Protein 7DVN (pdb70)

Solvent-accessible surface area: 10481 Å² total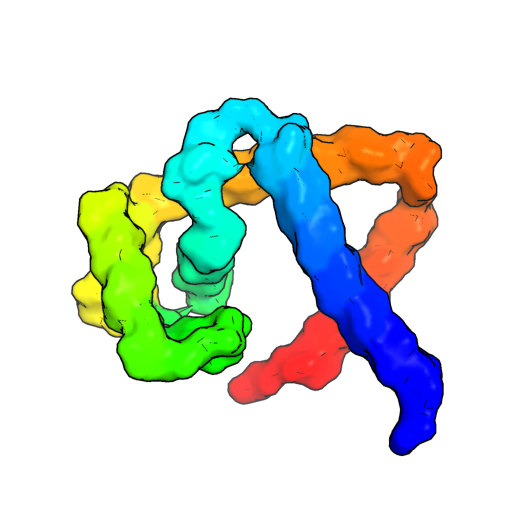; per-residue (Å²): 214,50,150,185,104,74,109,56,81,38,90,117,91,75,109,113,100,136,28,45,72,127,4,80,188,54,25,120,30,89,33,24,158,87,6,41,43,96,29,9,80,6,0,71,33,22,94,154,102,32,70,30,20,106,0,2,145,73,32,72,30,151,130,108,31,2,55,102,96,3,117,129,2,62,144,69,120,0,3,17,85,164,109,5,46,34,41,89,86,0,71,89,5,4,104,81,0,25,50,21,36,115,103,39,57,40,139,39,70,81,149,140,50,84,114,135,91,80,109,114,113,80,93,75,71,151,141,64,118,147,122,126,116,173,198

Foldseek 3Di:
DDVVVVVVVVVVVVCVVVLLVCLLVPFDDVLSVVARVLRLLVLVCQVPPFDLVVSCVVSVHPSVPSVVVVVVCVVVVQWDVVRIHGDPVVVVSSVVVVVRSVVVVVVVCVVPDDPVRVVVCVVVVVVVCVVPDDD

Organism: NCBI:txid1231057

Secondary structure (DSSP, 8-state):
--HHHHHHHHHHHHHHHHHHHHHHHH---THHHHS-HHHHHHHHHHH----HHHHHHHHT--HHHHHHHHHHHHHTTSEEE--EEE-HHHHHHHHHHHHHHHHHHHHHHTTTS-HHHHHHHHHHHHHHHHHH---

B-factor: mean 28.78, std 8.86, range [15.73, 76.04]

Sequence (135 aa):
MDKRIQEAVSLFEEVLIYGTERVIRSVDDPLWREYSPEQMQVLKLIYKEITSGRLAILQGVHKSAISNRLKKLIEKEVISIKILVLTALGETVIKQSDAVLHEYIGKLMTNKVDDQEIEQFLVTFRKLKEILKMN

Radius of gyration: 16.74 Å; Cα contacts (8 Å, |Δi|>4): 92; chains: 1; bounding box: 40×44×35 Å

InterPro domains:
  IPR000835 MarR-type HTH domain [PF01047] (36-91)
  IPR000835 MarR-type HTH domain [SM00347] (30-127)
  IPR036388 Winged helix-like DNA-binding domain superfamily [G3DSA:1.10.10.10] (2-144)
  IPR036390 Winged helix DNA-binding domain superfamily [SSF46785] (29-142)
  IPR039422 Transcription regulators MarR/SlyA-like [PTHR33164] (31-140)

Nearest PDB structures (foldseek):
  7dvn-assembly1_A-2  TM=1.007E+00  e=2.300E-21  Paenisporosarcina sp. TG-14
  5hso-assembly1_C  TM=7.836E-01  e=3.298E-04  Mycobacterium tuberculosis H37Rv
  4rgs-assembly1_B-2  TM=7.286E-01  e=1.231E-03  Acinetobacter baylyi ADP1
  3nrv-assembly1_A  TM=6.724E-01  e=7.453E-04  Acinetobacter baylyi ADP1
  6c28-assembly3_D  TM=6.743E-01  e=1.793E-03  Rhodopseudomonas palustris CGA009

Structure (mmCIF, N/CA/C/O backbone):
data_7DVN
#
_entry.id   7DVN
#
_cell.length_a   65.524
_cell.length_b   65.524
_cell.length_c   90.310
_cell.angle_alpha   90.000
_cell.angle_beta   90.000
_cell.angle_gamma   90.000
#
_symmetry.space_group_name_H-M   'P 41 21 2'
#
loop_
_entity.id
_entity.type
_entity.pdbx_description
1 polymer 'MarR family transcriptional regulator'
2 non-polymer 'PALMITIC ACID'
3 water water
#
loop_
_atom_site.group_PDB
_atom_site.id
_atom_site.type_symbol
_atom_site.label_atom_id
_atom_site.label_alt_id
_atom_site.label_comp_id
_atom_site.label_asym_id
_atom_site.label_entity_id
_atom_site.label_seq_id
_atom_site.pdbx_PDB_ins_code
_atom_site.Cartn_x
_atom_site.Cartn_y
_atom_site.Cartn_z
_atom_site.occupancy
_atom_site.B_iso_or_equiv
_atom_site.auth_seq_id
_atom_site.auth_comp_id
_atom_site.auth_asym_id
_atom_site.auth_atom_id
_atom_site.pdbx_PDB_model_num
ATOM 1 N N . MET A 1 1 ? -25.82800 0.17100 -32.86100 1.000 60.98000 1 MET A N 1
ATOM 2 C CA . MET A 1 1 ? -25.02500 0.63500 -34.04100 1.000 58.26000 1 MET A CA 1
ATOM 3 C C . MET A 1 1 ? -25.22400 2.14500 -34.27800 1.000 49.96000 1 MET A C 1
ATOM 4 O O . MET A 1 1 ? -25.37000 2.55300 -35.42900 1.000 52.43000 1 MET A O 1
ATOM 9 N N . ASP A 1 2 ? -24.85900 2.86900 -33.22300 1.000 46.12000 2 ASP A N 1
ATOM 10 C CA . ASP A 1 2 ? -25.04200 4.34900 -33.12000 1.000 38.70000 2 ASP A CA 1
ATOM 11 C C . ASP A 1 2 ? -23.78500 5.08000 -33.62100 1.00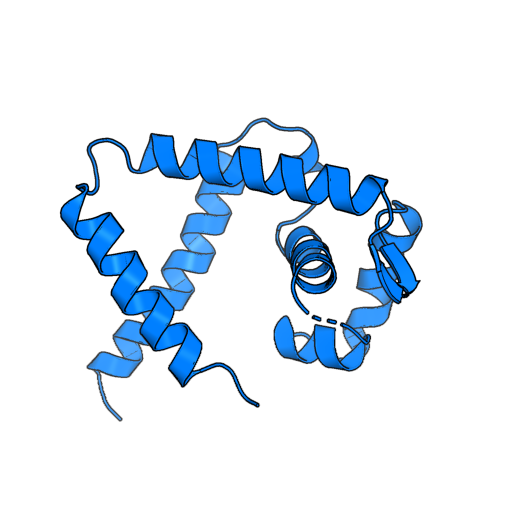0 32.61000 2 ASP A C 1
ATOM 12 O O . ASP A 1 2 ? -22.70500 4.94100 -32.94900 1.000 29.28000 2 ASP A O 1
ATOM 17 N N . LYS A 1 3 ? -23.86100 5.78900 -34.75500 1.000 31.23000 3 LYS A N 1
ATOM 18 C CA . LYS A 1 3 ? -22.70000 6.50200 -35.34500 1.000 27.45000 3 LYS A CA 1
ATOM 19 C C . LYS A 1 3 ? -22.12300 7.45500 -34.29800 1.000 26.18000 3 LYS A C 1
ATOM 20 O O . LYS A 1 3 ? -20.91100 7.76200 -34.35900 1.000 26.11000 3 LYS A O 1
ATOM 26 N N . ARG A 1 4 ? -22.98300 8.01300 -33.46800 1.000 22.33000 4 ARG A N 1
ATOM 27 C CA . ARG A 1 4 ? -22.48200 9.05700 -32.52600 1.000 21.50000 4 ARG A CA 1
ATOM 28 C C . ARG A 1 4 ? -21.56800 8.39100 -31.49400 1.000 20.87000 4 ARG A C 1
ATOM 29 O O . ARG A 1 4 ? -20.55800 8.97300 -31.07400 1.000 20.83000 4 ARG A O 1
ATOM 37 N N . ILE A 1 5 ? -21.95700 7.21200 -31.02500 1.000 22.28000 5 ILE A N 1
ATOM 38 C CA . ILE A 1 5 ? -21.11200 6.46500 -30.05700 1.000 19.37000 5 ILE A CA 1
ATOM 39 C C . ILE A 1 5 ? -19.81300 6.01400 -30.70400 1.000 21.15000 5 ILE A C 1
ATOM 40 O O . ILE A 1 5 ? -18.73200 6.11800 -30.04200 1.000 19.98000 5 ILE A O 1
ATOM 45 N N . GLN A 1 6 ? -19.83300 5.48600 -31.93000 1.000 21.86000 6 GLN A N 1
ATOM 46 C CA . GLN A 1 6 ? -18.60000 5.10800 -32.67500 1.000 21.38000 6 GLN A CA 1
ATOM 47 C C . GLN A 1 6 ? -17.65100 6.30400 -32.65000 1.000 20.41000 6 GLN A C 1
ATOM 48 O O . GLN A 1 6 ? -16.49100 6.16200 -32.35300 1.000 20.65000 6 GLN A O 1
ATOM 54 N N . GLU A 1 7 ? -18.16500 7.48700 -33.00600 1.000 19.41000 7 GLU A N 1
ATOM 55 C CA . GLU A 1 7 ? -17.29400 8.67800 -33.16200 1.000 19.76000 7 GLU A CA 1
ATOM 56 C C . GLU A 1 7 ? -16.85600 9.12400 -31.77500 1.000 17.89000 7 GLU A C 1
ATOM 57 O O . GLU A 1 7 ? -15.68400 9.47200 -31.61800 1.000 19.70000 7 GLU A O 1
ATOM 63 N N . ALA A 1 8 ? -17.72200 9.12200 -30.77100 1.000 17.32000 8 ALA A N 1
ATOM 64 C CA . ALA A 1 8 ? -17.34900 9.57600 -29.40700 1.000 17.42000 8 ALA A CA 1
ATOM 65 C C . ALA A 1 8 ? -16.18100 8.72200 -28.88500 1.000 17.46000 8 ALA A C 1
ATOM 66 O O . ALA A 1 8 ? -15.23900 9.24300 -28.32100 1.000 18.60000 8 ALA A O 1
ATOM 68 N N . VAL A 1 9 ? -16.33300 7.39000 -28.97100 1.000 18.08000 9 VAL A N 1
ATOM 69 C CA . VAL A 1 9 ? -15.30200 6.45600 -28.42400 1.000 16.95000 9 VAL A CA 1
ATOM 70 C C . VAL A 1 9 ? -14.01500 6.62700 -29.22600 1.000 17.48000 9 VAL A C 1
ATOM 71 O O . VAL A 1 9 ? -12.94200 6.68600 -28.60300 1.000 18.85000 9 VAL A O 1
ATOM 75 N N . SER A 1 10 ? -14.09200 6.70200 -30.55300 1.000 19.05000 10 SER A N 1
ATOM 76 C CA . SER A 1 10 ? -12.90500 6.90500 -31.42900 1.000 19.63000 10 SER A CA 1
ATOM 77 C C . SER A 1 10 ? -12.20300 8.22200 -31.04500 1.000 17.69000 10 SER A C 1
ATOM 78 O O . SER A 1 10 ? -10.97700 8.24500 -30.88600 1.000 21.00000 10 SER A O 1
ATOM 81 N N . LEU A 1 11 ? -12.97600 9.28200 -30.83200 1.000 18.19000 11 LEU A N 1
ATOM 82 C CA . LEU A 1 11 ? -12.36500 10.58000 -30.46500 1.000 18.51000 11 LEU A CA 1
ATOM 83 C C . LEU A 1 11 ? -11.64200 10.48700 -29.13800 1.000 17.52000 11 LEU A C 1
ATOM 84 O O . LEU A 1 11 ? -10.58600 11.11000 -28.93200 1.000 19.04000 11 LEU A O 1
ATOM 89 N N . PHE A 1 12 ? -12.24000 9.81300 -28.15100 1.000 17.58000 12 PHE A N 1
ATOM 90 C CA . PHE A 1 12 ? -11.66200 9.60400 -26.81700 1.000 15.97000 12 PHE A CA 1
ATOM 91 C C . PHE A 1 12 ? -10.29600 8.93400 -26.99900 1.000 17.82000 12 PHE A C 1
ATOM 92 O O . PHE A 1 12 ? -9.31800 9.37500 -26.43700 1.000 18.95000 12 PHE A O 1
ATOM 100 N N . GLU A 1 13 ? -10.25400 7.87700 -27.80000 1.000 18.76000 13 GLU A N 1
ATOM 101 C CA . GLU A 1 13 ? -9.01400 7.08800 -28.02100 1.000 19.42000 13 GLU A CA 1
ATOM 102 C C . GLU A 1 13 ? -7.97200 7.95900 -28.73400 1.000 21.51000 13 GLU A C 1
ATOM 103 O O . GLU A 1 13 ? -6.79700 7.83100 -28.41200 1.000 21.95000 13 GLU A O 1
ATOM 109 N N . GLU A 1 14 ? -8.37800 8.78900 -29.65200 1.000 18.31000 14 GLU A N 1
ATOM 110 C CA . GLU A 1 14 ? -7.47100 9.71000 -30.39100 1.000 20.27000 14 GLU A CA 1
ATOM 111 C C . GLU A 1 14 ? -6.94000 10.76900 -29.45500 1.000 20.97000 14 GLU A C 1
ATOM 112 O O . GLU A 1 14 ? -5.75600 11.16300 -29.55300 1.000 21.24000 14 GLU A O 1
ATOM 118 N N . VAL A 1 15 ? -7.78300 11.35800 -28.61500 1.000 18.13000 15 VAL A N 1
ATOM 119 C CA . VAL A 1 15 ? -7.26600 12.35400 -27.65300 1.000 16.80000 15 VAL A CA 1
ATOM 120 C C . VAL A 1 15 ? -6.21900 11.71800 -26.74300 1.000 17.91000 15 VAL A C 1
ATOM 121 O O . VAL A 1 15 ? -5.16600 12.34900 -26.50800 1.000 18.78000 15 VAL A O 1
ATOM 125 N N . LEU A 1 16 ? -6.39600 10.45600 -26.34200 1.000 20.58000 16 LEU A N 1
ATOM 126 C CA . LEU A 1 16 ? -5.36800 9.76000 -25.55400 1.000 19.54000 16 LEU A CA 1
ATOM 127 C C . LEU A 1 16 ? -4.04600 9.66600 -26.36800 1.000 19.25000 16 LEU A C 1
ATOM 128 O O . LEU A 1 16 ? -2.98300 10.05800 -25.82300 1.000 20.38000 16 LEU A O 1
ATOM 133 N N . ILE A 1 17 ? -4.10900 9.18000 -27.59100 1.000 20.39000 17 ILE A N 1
ATOM 134 C CA . ILE A 1 17 ? -2.85700 8.93800 -28.37100 1.000 20.22000 17 ILE A CA 1
ATOM 135 C C . ILE A 1 17 ? -2.18800 10.25500 -28.69100 1.000 21.22000 17 ILE A C 1
ATOM 136 O O . ILE A 1 17 ? -0.97500 10.41800 -28.41400 1.000 21.03000 17 ILE A O 1
ATOM 141 N N . TYR A 1 18 ? -2.96700 11.20000 -29.20000 1.000 19.99000 18 TYR A N 1
ATOM 142 C CA . TYR A 1 18 ? -2.34400 12.47100 -29.64800 1.000 21.27000 18 TYR A CA 1
ATOM 143 C C . TYR A 1 18 ? -1.91000 13.31500 -28.47200 1.000 19.58000 18 TYR A C 1
ATOM 144 O O . TYR A 1 18 ? -0.90600 14.04900 -28.56500 1.000 21.02000 18 TYR A O 1
ATOM 153 N N . GLY A 1 19 ? -2.66100 13.32000 -27.36200 1.000 18.94000 19 GLY A N 1
ATOM 154 C CA . GLY A 1 19 ? -2.21000 13.99100 -26.15500 1.000 20.02000 19 GLY A CA 1
ATOM 155 C C . GLY A 1 19 ? -0.93100 13.35900 -25.60300 1.000 20.15000 19 GLY A C 1
ATOM 156 O O . GLY A 1 19 ? -0.08300 14.10400 -25.13400 1.000 19.78000 19 GLY A O 1
ATOM 157 N N . THR A 1 20 ? -0.84800 12.02400 -25.58000 1.000 19.61000 20 THR A N 1
ATOM 158 C CA . THR A 1 20 ? 0.34100 11.28200 -25.12700 1.000 20.16000 20 THR A CA 1
ATOM 159 C C . THR A 1 20 ? 1.54300 11.74100 -25.96100 1.000 21.34000 20 THR A C 1
ATOM 160 O O . THR A 1 20 ? 2.52900 12.15300 -25.36300 1.000 22.09000 20 THR A O 1
ATOM 164 N N . GLU A 1 21 ? 1.40700 11.74700 -27.27400 1.000 19.90000 21 GLU A N 1
ATOM 165 C CA . GLU A 1 21 ? 2.51500 12.15400 -28.17300 1.000 20.63000 21 GLU A CA 1
ATOM 166 C C . GLU A 1 21 ? 2.88500 13.59800 -27.88800 1.000 22.81000 21 GLU A C 1
ATOM 167 O O . GLU A 1 21 ? 4.08000 13.92100 -27.78700 1.000 21.91000 21 GLU A O 1
ATOM 173 N N . ARG A 1 22 ? 1.88700 14.48000 -27.79300 1.000 19.48000 22 ARG A N 1
ATOM 174 C CA . ARG A 1 22 ? 2.16300 15.91500 -27.54800 1.000 19.64000 22 ARG A CA 1
ATOM 175 C C . ARG A 1 22 ? 3.00800 16.06600 -26.29000 1.000 21.62000 22 ARG A C 1
ATOM 176 O O . ARG A 1 22 ? 3.99600 16.83500 -26.28000 1.000 23.26000 22 ARG A O 1
ATOM 184 N N . VAL A 1 23 ? 2.61000 15.40500 -25.19700 1.000 19.52000 23 VAL A N 1
ATOM 185 C CA . VAL A 1 23 ? 3.31900 15.61200 -23.92500 1.000 20.55000 23 VAL A CA 1
ATOM 186 C C . VAL A 1 23 ? 4.72900 15.03600 -24.05300 1.000 21.76000 23 VAL A C 1
ATOM 187 O O . VAL A 1 23 ? 5.66100 15.77600 -23.72200 1.000 23.66000 23 VAL A O 1
ATOM 191 N N . ILE A 1 24 ? 4.88800 13.80800 -24.52800 1.000 22.34000 24 ILE A N 1
ATOM 192 C CA . ILE A 1 24 ? 6.23200 13.15100 -24.59400 1.000 23.07000 24 ILE A CA 1
ATOM 193 C C . ILE A 1 24 ? 7.16000 14.03600 -25.43100 1.000 24.64000 24 ILE A C 1
ATOM 194 O O . ILE A 1 24 ? 8.30600 14.31000 -25.01400 1.000 26.21000 24 ILE A O 1
ATOM 199 N N . ARG A 1 25 ? 6.65600 14.57300 -26.52600 1.000 23.90000 25 ARG A N 1
ATOM 200 C CA . ARG A 1 25 ? 7.48700 15.37400 -27.46800 1.000 27.42000 25 ARG A CA 1
ATOM 201 C C . ARG A 1 25 ? 7.72300 16.79600 -26.96700 1.000 26.30000 25 ARG A C 1
ATOM 202 O O . ARG A 1 25 ? 8.63100 17.41400 -27.52200 1.000 31.03000 25 ARG A O 1
ATOM 210 N N . SER A 1 26 ? 6.98500 17.33500 -25.98600 1.000 23.82000 26 SER A N 1
ATOM 211 C CA . SER A 1 26 ? 6.91400 18.77100 -25.64200 1.000 24.69000 26 SER A CA 1
ATOM 212 C C . SER A 1 26 ? 7.46100 19.10800 -24.24500 1.000 29.48000 26 SER A C 1
ATOM 213 O O . SER A 1 26 ? 7.62900 20.31400 -23.94000 1.000 30.38000 26 SER A O 1
ATOM 216 N N . VAL A 1 27 ? 7.62500 18.14600 -23.34400 1.000 29.79000 27 VAL A N 1
ATOM 217 C CA . VAL A 1 27 ? 8.15800 18.50000 -21.99100 1.000 32.42000 27 VAL A CA 1
ATOM 218 C C . VAL A 1 27 ? 9.63100 18.09500 -21.92100 1.000 30.66000 27 VAL A C 1
ATOM 219 O O . VAL A 1 27 ? 10.01400 17.20300 -22.66800 1.000 37.29000 27 VAL A O 1
ATOM 223 N N . ASP A 1 28 ? 10.35600 18.66400 -20.95900 1.000 35.14000 28 ASP A N 1
ATOM 224 C CA . ASP A 1 28 ? 11.83300 18.52800 -20.84000 1.000 37.20000 28 ASP A CA 1
ATOM 225 C C . ASP A 1 28 ? 12.28900 17.60200 -19.68400 1.000 40.71000 28 ASP A C 1
ATOM 226 O O . ASP A 1 28 ? 13.46600 17.13500 -19.68200 1.000 40.51000 28 ASP A O 1
ATOM 231 N N . ASP A 1 29 ? 11.40800 17.26000 -18.75400 1.000 26.85000 29 ASP A N 1
ATOM 232 C CA . ASP A 1 29 ? 11.78400 16.73100 -17.42900 1.000 25.90000 29 ASP A CA 1
ATOM 233 C C . ASP A 1 29 ? 12.42300 15.36000 -17.56200 1.000 24.50000 29 ASP A C 1
ATOM 234 O O . ASP A 1 29 ? 11.95400 14.48400 -18.32900 1.000 25.27000 29 ASP A O 1
ATOM 239 N N . PRO A 1 30 ? 13.51600 15.04100 -16.82000 1.000 22.06000 30 PRO A N 1
ATOM 240 C CA . PRO A 1 30 ? 14.10300 13.71700 -16.89800 1.000 23.06000 30 PRO A CA 1
ATOM 241 C C . PRO A 1 30 ? 13.11400 12.59700 -16.63500 1.000 22.19000 30 PRO A C 1
ATOM 242 O O . PRO A 1 30 ? 13.27400 11.53200 -17.15600 1.000 23.84000 30 PRO A O 1
ATOM 246 N N . LEU A 1 31 ? 12.12700 12.84600 -15.76500 1.000 21.16000 31 LEU A N 1
ATOM 247 C CA . LEU A 1 31 ? 11.21800 11.73800 -15.39500 1.000 21.07000 31 LEU A CA 1
ATOM 248 C C . LEU A 1 31 ? 10.40100 11.37000 -16.63100 1.000 20.28000 31 LEU A C 1
ATOM 249 O O . LEU A 1 31 ? 9.97100 10.23800 -16.67900 1.000 22.57000 31 LEU A O 1
ATOM 254 N N . TRP A 1 32 ? 10.12000 12.33000 -17.51700 1.000 21.65000 32 TRP A N 1
ATOM 255 C CA . TRP A 1 32 ? 9.30200 12.02800 -18.73700 1.000 22.42000 32 TRP A CA 1
ATOM 256 C C . TRP A 1 32 ? 10.19200 11.44700 -19.83800 1.000 28.11000 32 TRP A C 1
ATOM 257 O O . TRP A 1 32 ? 9.70300 11.24900 -20.97300 1.000 26.73000 32 TRP A O 1
ATOM 268 N N . ARG A 1 33 ? 11.46600 11.17300 -19.54500 1.000 24.06000 33 ARG A N 1
ATOM 269 C CA . ARG A 1 33 ? 12.32100 10.32400 -20.39000 1.000 23.86000 33 ARG A CA 1
ATOM 270 C C . ARG A 1 33 ? 12.48900 8.97400 -19.72700 1.000 27.25000 33 ARG A C 1
ATOM 271 O O . ARG A 1 33 ? 12.35200 7.93100 -20.40600 1.000 29.32000 33 ARG A O 1
ATOM 279 N N . GLU A 1 34 ? 12.72600 8.94100 -18.41500 1.000 26.26000 34 GLU A N 1
ATOM 280 C CA . GLU A 1 34 ? 13.01200 7.69200 -17.68700 1.000 26.58000 34 GLU A CA 1
ATOM 281 C C . GLU A 1 34 ? 11.77700 6.80700 -17.68900 1.000 24.80000 34 GLU A C 1
ATOM 282 O O . GLU A 1 34 ? 11.92000 5.55900 -17.80700 1.000 27.70000 34 GLU A O 1
ATOM 288 N N . TYR A 1 35 ? 10.63800 7.40800 -17.36800 1.000 22.99000 35 TYR A N 1
ATOM 289 C CA . TYR A 1 35 ? 9.39000 6.67000 -17.14100 1.000 21.09000 35 TYR A CA 1
ATOM 290 C C . TYR A 1 35 ? 8.49700 6.91300 -18.36000 1.000 24.81000 35 TYR A C 1
ATOM 291 O O . TYR A 1 35 ? 8.23200 8.06400 -18.72200 1.000 24.80000 35 TYR A O 1
ATOM 300 N N . SER A 1 36 ? 8.02100 5.83700 -18.96600 1.000 24.69000 36 SER A N 1
ATOM 301 C CA . SER A 1 36 ? 7.01200 5.82400 -20.04500 1.000 26.06000 36 SER A CA 1
ATOM 302 C C . SER A 1 36 ? 5.69900 6.29300 -19.43200 1.000 22.93000 36 SER A C 1
ATOM 303 O O . SER A 1 36 ? 5.40300 6.07000 -18.26500 1.000 24.50000 36 SER A O 1
ATOM 306 N N . PRO A 1 37 ? 4.71200 6.85300 -20.18400 1.000 25.88000 37 PRO A N 1
ATOM 307 C CA . PRO A 1 37 ? 3.35700 6.94000 -19.63300 1.000 27.08000 37 PRO A CA 1
ATOM 308 C C . PRO A 1 37 ? 2.69400 5.67000 -19.11400 1.000 27.60000 37 PRO A C 1
ATOM 309 O O . PRO A 1 37 ? 1.98300 5.63900 -18.16700 1.000 28.59000 37 PRO A O 1
ATOM 313 N N . GLU A 1 38 ? 2.97300 4.51600 -19.74900 1.000 24.79000 38 GLU A N 1
ATOM 314 C CA . GLU A 1 38 ? 2.41600 3.24800 -19.25500 1.000 27.22000 38 GLU A CA 1
ATOM 315 C C . GLU A 1 38 ? 2.96500 2.88200 -17.85000 1.000 25.99000 38 GLU A C 1
ATOM 316 O O . GLU A 1 38 ? 2.22300 2.37900 -17.04500 1.000 30.76000 38 GLU A O 1
ATOM 322 N N . GLN A 1 39 ? 4.23200 3.20700 -17.57100 1.000 25.71000 39 GLN A N 1
ATOM 323 C CA . GLN A 1 39 ? 4.82800 2.98300 -16.23900 1.000 25.07000 39 GLN A CA 1
ATOM 324 C C . GLN A 1 39 ? 4.20000 3.95500 -15.23400 1.000 26.65000 39 GLN A C 1
ATOM 325 O O . GLN A 1 39 ? 3.83200 3.53900 -14.14200 1.000 27.83000 39 GLN A O 1
ATOM 331 N N . MET A 1 40 ? 4.03700 5.18000 -15.66700 1.000 27.04000 40 MET A N 1
ATOM 332 C CA . MET A 1 40 ? 3.42800 6.19900 -14.79100 1.000 30.18000 40 MET A CA 1
ATOM 333 C C . MET A 1 40 ? 2.01600 5.73400 -14.42000 1.000 30.56000 40 MET A C 1
ATOM 334 O O . MET A 1 40 ? 1.60100 5.92400 -13.27800 1.000 29.48000 40 MET A O 1
ATOM 339 N N . GLN A 1 41 ? 1.26600 5.10400 -15.33700 1.000 29.77000 41 GLN A N 1
ATOM 340 C CA . GLN A 1 41 ? -0.09800 4.57300 -15.01200 1.000 27.20000 41 GLN A CA 1
ATOM 341 C C . GLN A 1 41 ? -0.08400 3.49000 -13.92700 1.000 29.22000 41 GLN A C 1
ATOM 342 O O . GLN A 1 41 ? -0.99800 3.51100 -13.06000 1.000 29.51000 41 GLN A O 1
ATOM 348 N N . VAL A 1 42 ? 0.89900 2.59300 -13.91000 1.000 28.58000 42 VAL A N 1
ATOM 349 C CA . VAL A 1 42 ? 1.03900 1.63400 -12.77900 1.000 32.48000 42 VAL A CA 1
ATOM 350 C C . VAL A 1 42 ? 1.22300 2.42700 -11.49500 1.000 29.05000 42 VAL A C 1
ATOM 351 O O . VAL A 1 42 ? 0.49200 2.19200 -10.56500 1.000 30.70000 42 VAL A O 1
ATOM 355 N N . LEU A 1 43 ? 2.13100 3.40300 -11.48000 1.000 31.86000 43 LEU A N 1
ATOM 356 C CA . LEU A 1 43 ? 2.39200 4.13200 -10.21800 1.000 30.00000 43 LEU A CA 1
ATOM 357 C C . LEU A 1 43 ? 1.13800 4.88800 -9.77100 1.000 28.55000 43 LEU A C 1
ATOM 358 O O . LEU A 1 43 ? 0.77900 4.79000 -8.57500 1.000 30.67000 43 LEU A O 1
ATOM 363 N N . LYS A 1 44 ? 0.43300 5.54200 -10.71800 1.000 27.71000 44 LYS A N 1
ATOM 364 C CA . LYS A 1 44 ? -0.76600 6.33400 -10.30500 1.000 28.82000 44 LYS A CA 1
ATOM 365 C 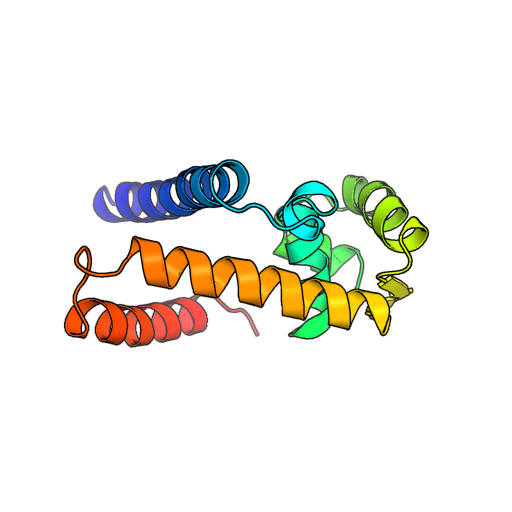C . LYS A 1 44 ? -1.90000 5.40300 -9.84200 1.000 31.03000 44 LYS A C 1
ATOM 366 O O . LYS A 1 44 ? -2.64000 5.77600 -8.91900 1.000 32.09000 44 LYS A O 1
ATOM 372 N N . LEU A 1 45 ? -2.09400 4.22800 -10.44200 1.000 31.33000 45 LEU A N 1
ATOM 373 C CA . LEU A 1 45 ? -3.07400 3.22100 -9.97100 1.000 32.14000 45 LEU A CA 1
ATOM 374 C C . LEU A 1 45 ? -2.76700 2.77400 -8.53300 1.000 32.68000 45 LEU A C 1
ATOM 375 O O . LEU A 1 45 ? -3.68200 2.80100 -7.71200 1.000 32.83000 45 LEU A O 1
ATOM 380 N N . ILE A 1 46 ? -1.50600 2.46700 -8.21200 1.000 31.83000 46 ILE A N 1
ATOM 381 C CA . ILE A 1 46 ? -1.16000 2.03000 -6.81700 1.000 33.77000 46 ILE A CA 1
ATOM 382 C C . ILE A 1 46 ? -1.40800 3.19800 -5.87700 1.000 27.98000 46 ILE A C 1
ATOM 383 O O . ILE A 1 46 ? -2.11100 3.02000 -4.88800 1.000 34.67000 46 ILE A O 1
ATOM 388 N N . TYR A 1 47 ? -0.95600 4.37700 -6.31400 1.000 30.78000 47 T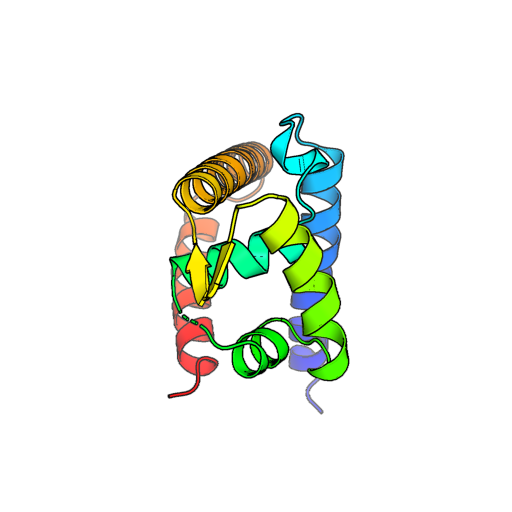YR A N 1
ATOM 389 C CA . TYR A 1 47 ? -1.07500 5.60500 -5.50300 1.000 31.82000 47 TYR A CA 1
ATOM 390 C C . TYR A 1 47 ? -2.54100 5.78700 -5.13400 1.000 33.56000 47 TYR A C 1
ATOM 391 O O . TYR A 1 47 ? -2.80600 5.97100 -3.95200 1.000 34.84000 47 TYR A O 1
ATOM 400 N N . LYS A 1 48 ? -3.46300 5.84700 -6.12400 1.000 30.97000 48 LYS A N 1
ATOM 401 C CA . LYS A 1 48 ? -4.89000 6.19900 -5.90400 1.000 36.53000 48 LYS A CA 1
ATOM 402 C C . LYS A 1 48 ? -5.64600 4.94900 -5.42300 1.000 46.44000 4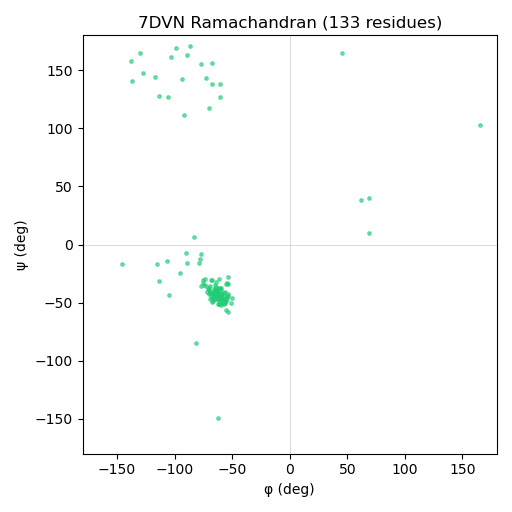8 LYS A C 1
ATOM 403 O O . LYS A 1 48 ? -5.81400 4.83000 -4.20900 1.000 47.61000 48 LYS A O 1
ATOM 409 N N . GLU A 1 49 ? -6.10800 4.10100 -6.34800 1.000 45.85000 49 GLU A N 1
ATOM 410 C CA . GLU A 1 49 ? -6.69000 2.74200 -6.11900 1.000 48.55000 49 GLU A CA 1
ATOM 411 C C . GLU A 1 49 ? -5.60800 1.83400 -5.48800 1.000 42.54000 49 GLU A C 1
ATOM 412 O O . GLU A 1 49 ? -5.37200 1.94700 -4.27200 1.000 48.25000 49 GLU A O 1
ATOM 418 N N . ILE A 1 52 ? -4.15600 -3.16300 -5.34500 1.000 38.38000 52 ILE A N 1
ATOM 419 C CA . ILE A 1 52 ? -3.60300 -3.50400 -6.68000 1.000 35.18000 52 ILE A CA 1
ATOM 420 C C . ILE A 1 52 ? -2.82100 -4.81600 -6.60700 1.000 28.10000 52 ILE A C 1
ATOM 421 O O . ILE A 1 52 ? -1.65800 -4.88900 -6.26100 1.000 30.41000 52 ILE A O 1
ATOM 426 N N . THR A 1 53 ? -3.45000 -5.87600 -7.09600 1.000 29.21000 53 THR A N 1
ATOM 427 C CA . THR A 1 53 ? -2.77600 -7.12800 -7.46500 1.000 29.94000 53 THR A CA 1
ATOM 428 C C . THR A 1 53 ? -2.34000 -7.02800 -8.92400 1.000 27.08000 53 THR A C 1
ATOM 429 O O . THR A 1 53 ? -2.92900 -6.18300 -9.70300 1.000 28.86000 53 THR A O 1
ATOM 433 N N . SER A 1 54 ? -1.44600 -7.88200 -9.34600 1.000 30.36000 54 SER A N 1
ATOM 434 C CA . SER A 1 54 ? -0.97200 -8.01600 -10.74200 1.000 29.33000 54 SER A CA 1
ATOM 435 C C . SER A 1 54 ? -2.17500 -8.19900 -11.70500 1.000 30.32000 54 SER A C 1
ATOM 436 O O . SER A 1 54 ? -2.13900 -7.62100 -12.80600 1.000 30.18000 54 SER A O 1
ATOM 439 N N . GLY A 1 55 ? -3.15100 -9.02800 -11.31700 1.000 28.52000 55 GLY A N 1
ATOM 440 C CA . GLY A 1 55 ? -4.29800 -9.35200 -12.19400 1.000 29.28000 55 GLY A CA 1
ATOM 441 C C . GLY A 1 55 ? -5.22600 -8.15900 -12.34400 1.000 28.09000 55 GLY A C 1
ATOM 442 O O . GLY A 1 55 ? -5.71700 -7.87100 -13.47900 1.000 27.18000 55 GLY A O 1
ATOM 443 N N . ARG A 1 56 ? -5.41700 -7.40800 -11.26900 1.000 27.20000 56 ARG A N 1
ATOM 444 C CA . ARG A 1 56 ? -6.31300 -6.23500 -11.32100 1.000 25.23000 56 ARG A CA 1
ATOM 445 C C . ARG A 1 56 ? -5.62200 -5.16500 -12.17900 1.000 26.57000 56 ARG A C 1
ATOM 446 O O . ARG A 1 56 ? -6.29800 -4.44700 -13.02400 1.000 26.81000 56 ARG A O 1
ATOM 454 N N . LEU A 1 57 ? -4.31900 -5.05100 -12.01400 1.000 26.47000 57 LEU A N 1
ATOM 455 C CA . LEU A 1 57 ? -3.56200 -4.01600 -12.73600 1.000 27.96000 57 LEU A CA 1
ATOM 456 C C . LEU A 1 57 ? -3.74800 -4.29900 -14.22400 1.000 25.71000 57 LEU A C 1
ATOM 457 O O . LEU A 1 57 ? -3.93500 -3.36600 -14.97600 1.000 25.19000 57 LEU A O 1
ATOM 462 N N . ALA A 1 58 ? -3.62100 -5.55300 -14.62500 1.000 26.60000 58 ALA A N 1
ATOM 463 C CA . ALA A 1 58 ? -3.63600 -5.94400 -16.04100 1.000 25.38000 58 ALA A CA 1
ATOM 464 C C . ALA A 1 58 ? -4.93600 -5.46400 -16.69100 1.000 24.11000 58 ALA A C 1
ATOM 465 O O . ALA A 1 58 ? -4.86200 -4.79400 -17.75300 1.000 25.30000 58 ALA A O 1
ATOM 467 N N . ILE A 1 59 ? -6.05200 -5.79500 -16.04800 1.000 27.00000 59 ILE A N 1
ATOM 468 C CA . ILE A 1 59 ? -7.40900 -5.39300 -16.50600 1.000 23.99000 59 ILE A CA 1
ATOM 469 C C . ILE A 1 59 ? -7.52400 -3.85500 -16.59100 1.000 23.01000 59 ILE A C 1
ATOM 470 O O . ILE A 1 59 ? -8.01500 -3.34800 -17.62200 1.000 24.75000 59 ILE A O 1
ATOM 475 N N . LEU A 1 60 ? -7.06700 -3.13500 -15.56800 1.000 22.60000 60 LEU A N 1
ATOM 476 C CA . LEU A 1 60 ? -7.22200 -1.66600 -15.57400 1.000 22.77000 60 LEU A CA 1
ATOM 477 C C . LEU A 1 60 ? -6.33900 -1.01900 -16.65300 1.000 22.20000 60 LEU A C 1
ATOM 478 O O . LEU A 1 60 ? -6.70700 0.01300 -17.20700 1.000 25.72000 60 LEU A O 1
ATOM 483 N N . GLN A 1 61 ? -5.19300 -1.62500 -16.97300 1.000 23.00000 61 GLN A N 1
ATOM 484 C CA . GLN A 1 61 ? -4.30000 -1.10800 -18.02100 1.000 21.99000 61 GLN A CA 1
ATOM 485 C C . GLN A 1 61 ? -4.60100 -1.65700 -19.42300 1.000 21.89000 61 GLN A C 1
ATOM 486 O O . GLN A 1 61 ? -3.95000 -1.18100 -20.35200 1.000 24.82000 61 GLN A O 1
ATOM 492 N N . GLY A 1 62 ? -5.50100 -2.62100 -19.52900 1.000 22.71000 62 GLY A N 1
ATOM 493 C CA . GLY A 1 62 ? -5.85300 -3.24500 -20.81400 1.000 24.88000 62 GLY A CA 1
ATOM 494 C C . GLY A 1 62 ? -4.70600 -4.07100 -21.36200 1.000 25.99000 62 GLY A C 1
ATOM 495 O O . GLY A 1 62 ? -4.43800 -3.95300 -22.57500 1.000 27.67000 62 GLY A O 1
ATOM 496 N N . VAL A 1 63 ? -4.01400 -4.79800 -20.47700 1.000 25.87000 63 VAL A N 1
ATOM 497 C CA . VAL A 1 63 ? -2.82600 -5.67600 -20.79300 1.000 26.61000 63 VAL A CA 1
ATOM 498 C C . VAL A 1 63 ? -3.18000 -7.12300 -20.46900 1.000 26.17000 63 VAL A C 1
ATOM 499 O O . VAL A 1 63 ? -3.89500 -7.40700 -19.52200 1.000 27.06000 63 VAL A O 1
ATOM 503 N N . HIS A 1 64 ? -2.69500 -8.08700 -21.24500 1.000 25.87000 64 HIS A N 1
ATOM 504 C CA . HIS A 1 64 ? -2.83800 -9.50700 -20.87000 1.000 25.63000 64 HIS A CA 1
ATOM 505 C C . HIS A 1 64 ? -2.14000 -9.75800 -19.53000 1.000 28.20000 64 HIS A C 1
ATOM 506 O O . HIS A 1 64 ? -1.01500 -9.23100 -19.38100 1.000 28.02000 64 HIS A O 1
ATOM 513 N N . LYS A 1 65 ? -2.75700 -10.53300 -18.64500 1.000 28.79000 65 LYS A N 1
ATOM 514 C CA . LYS A 1 65 ? -2.16300 -10.95500 -17.34800 1.000 31.17000 65 LYS A CA 1
ATOM 515 C C . LYS A 1 65 ? -0.76700 -11.52000 -17.62000 1.000 30.80000 65 LYS A C 1
ATOM 516 O O . LYS A 1 65 ? 0.17800 -11.15600 -16.91900 1.000 31.33000 65 LYS A O 1
ATOM 522 N N . SER A 1 66 ? -0.62500 -12.37900 -18.62200 1.000 30.09000 66 SER A N 1
ATOM 523 C CA . SER A 1 66 ? 0.69300 -13.01400 -18.93500 1.000 33.36000 66 SER A CA 1
ATOM 524 C C . SER A 1 66 ? 1.80800 -11.97200 -19.11700 1.000 33.57000 66 SER A C 1
ATOM 525 O O . SER A 1 66 ? 2.97000 -12.34400 -18.88800 1.000 38.95000 66 SER A O 1
ATOM 528 N N . ALA A 1 67 ? 1.51900 -10.73100 -19.55400 1.000 29.08000 67 ALA A N 1
ATOM 529 C CA . ALA A 1 67 ? 2.53700 -9.69700 -19.89400 1.000 30.34000 67 ALA A CA 1
ATOM 530 C C . ALA A 1 67 ? 2.91600 -8.85400 -18.67100 1.000 28.81000 67 ALA A C 1
ATOM 531 O O . ALA A 1 67 ? 3.95700 -8.17000 -18.71600 1.000 30.25000 67 ALA A O 1
ATOM 533 N N . ILE A 1 68 ? 2.12100 -8.90600 -17.61600 1.000 28.64000 68 ILE A N 1
ATOM 534 C CA . ILE A 1 68 ? 2.27000 -7.85000 -16.57800 1.000 31.36000 68 ILE A CA 1
ATOM 535 C C . ILE A 1 68 ? 3.52900 -8.12000 -15.72900 1.000 32.00000 68 ILE A C 1
ATOM 536 O O . ILE A 1 68 ? 4.22700 -7.14700 -15.37700 1.000 32.92000 68 ILE A O 1
ATOM 541 N N . SER A 1 69 ? 3.95100 -9.37400 -15.51400 1.000 30.38000 69 SER A N 1
ATOM 542 C CA . SER A 1 69 ? 5.13200 -9.73500 -14.69500 1.000 32.96000 69 SER A CA 1
ATOM 543 C C . SER A 1 69 ? 6.36900 -8.99100 -15.17800 1.000 35.35000 69 SER A C 1
ATOM 544 O O . SER A 1 69 ? 7.02100 -8.33500 -14.35500 1.000 35.59000 69 SER A O 1
ATOM 547 N N . ASN A 1 70 ? 6.74100 -9.16000 -16.44300 1.000 33.13000 70 ASN A N 1
ATOM 548 C CA . ASN A 1 70 ? 8.01100 -8.62500 -16.98900 1.000 35.84000 70 ASN A CA 1
ATOM 549 C C . ASN A 1 70 ? 7.96400 -7.08600 -16.92800 1.000 36.46000 70 ASN A C 1
ATOM 550 O O . ASN A 1 70 ? 8.99600 -6.48900 -16.67400 1.000 35.67000 70 ASN A O 1
ATOM 555 N N . ARG A 1 71 ? 6.80100 -6.46900 -17.08100 1.000 31.74000 71 ARG A N 1
ATOM 556 C CA . ARG A 1 71 ? 6.67900 -4.98800 -16.96900 1.000 32.40000 71 ARG A CA 1
ATOM 557 C C . ARG A 1 71 ? 6.93300 -4.54000 -15.52800 1.000 31.44000 71 ARG A C 1
ATOM 558 O O . ARG A 1 71 ? 7.66500 -3.51200 -15.32700 1.000 33.01000 71 ARG A O 1
ATOM 566 N N . LEU A 1 72 ? 6.33100 -5.21900 -14.55600 1.000 30.89000 72 LEU A N 1
ATOM 567 C CA . LEU A 1 72 ? 6.52800 -4.92100 -13.10700 1.000 26.88000 72 LEU A CA 1
ATOM 568 C C . LEU A 1 72 ? 8.01100 -5.13000 -12.74800 1.000 32.34000 72 LEU A C 1
ATOM 569 O O . LEU A 1 72 ? 8.54700 -4.31900 -11.97100 1.000 28.92000 72 LEU A O 1
ATOM 574 N N . LYS A 1 73 ? 8.71000 -6.02500 -13.41300 1.000 31.47000 73 LYS A N 1
ATOM 575 C CA . LYS A 1 73 ? 10.13600 -6.24800 -13.08300 1.000 36.11000 73 LYS A CA 1
ATOM 576 C C . LYS A 1 73 ? 10.98400 -4.98700 -13.23400 1.000 32.59000 73 LYS A C 1
ATOM 577 O O . LYS A 1 73 ? 11.81800 -4.75500 -12.40200 1.000 31.26000 73 LYS A O 1
ATOM 583 N N . LYS A 1 74 ? 10.76100 -4.23800 -14.29200 1.000 29.30000 74 LYS A N 1
ATOM 584 C CA . LYS A 1 74 ? 11.53800 -3.00600 -14.57000 1.000 32.15000 74 LYS A CA 1
ATOM 585 C C . LYS A 1 74 ? 11.24800 -1.98600 -13.46000 1.000 27.00000 74 LYS A C 1
ATOM 586 O O . LYS A 1 74 ? 12.19000 -1.24900 -13.07000 1.000 28.75000 74 LYS A O 1
ATOM 592 N N . LEU A 1 75 ? 9.98800 -1.91300 -12.99700 1.000 27.22000 75 LEU A N 1
ATOM 593 C CA . LEU A 1 75 ? 9.60100 -0.88600 -11.98600 1.000 25.08000 75 LEU A CA 1
ATOM 594 C C . LEU A 1 75 ? 10.15800 -1.33100 -10.62000 1.000 27.52000 75 LEU A C 1
ATOM 595 O O . LEU A 1 75 ? 10.56300 -0.47800 -9.83200 1.000 25.77000 75 LEU A O 1
ATOM 600 N N . ILE A 1 76 ? 10.22500 -2.64200 -10.36200 1.000 25.88000 76 ILE A N 1
ATOM 601 C CA . ILE A 1 76 ? 10.83900 -3.18700 -9.12000 1.000 26.28000 76 ILE A CA 1
ATOM 602 C C . ILE A 1 76 ? 12.33000 -2.84400 -9.16700 1.000 28.17000 76 ILE A C 1
ATOM 603 O O . ILE A 1 76 ? 12.88000 -2.41700 -8.08600 1.000 29.09000 76 ILE A O 1
ATOM 608 N N . GLU A 1 77 ? 12.98700 -3.04800 -10.30000 1.000 27.33000 77 GLU A N 1
ATOM 609 C CA . GLU A 1 77 ? 14.44300 -2.78400 -10.44800 1.000 32.66000 77 GLU A CA 1
ATOM 610 C C . GLU A 1 77 ? 14.71200 -1.29200 -10.22100 1.000 30.94000 77 GLU A C 1
ATOM 611 O O . GLU A 1 77 ? 15.74700 -0.95200 -9.58200 1.000 32.69000 77 GLU A O 1
ATOM 617 N N . LYS A 1 78 ? 13.81600 -0.41000 -10.67400 1.000 27.78000 78 LYS A N 1
ATOM 618 C CA . LYS A 1 78 ? 13.95900 1.05700 -10.44700 1.000 27.36000 78 LYS A CA 1
ATOM 619 C C . LYS A 1 78 ? 13.56400 1.42600 -9.00200 1.000 26.01000 78 LYS A C 1
ATOM 620 O O . LYS A 1 78 ? 13.73800 2.59100 -8.62200 1.000 28.13000 78 LYS A O 1
ATOM 626 N N . GLU A 1 79 ? 13.02600 0.49900 -8.23400 1.000 24.84000 79 GLU A N 1
ATOM 627 C CA . GLU A 1 79 ? 12.68500 0.69800 -6.80500 1.000 24.69000 79 GLU A CA 1
ATOM 628 C C . GLU A 1 79 ? 11.64300 1.80200 -6.66500 1.000 22.70000 79 GLU A C 1
ATOM 629 O O . GLU A 1 79 ? 11.63000 2.47200 -5.65200 1.000 21.81000 79 GLU A O 1
ATOM 635 N N . 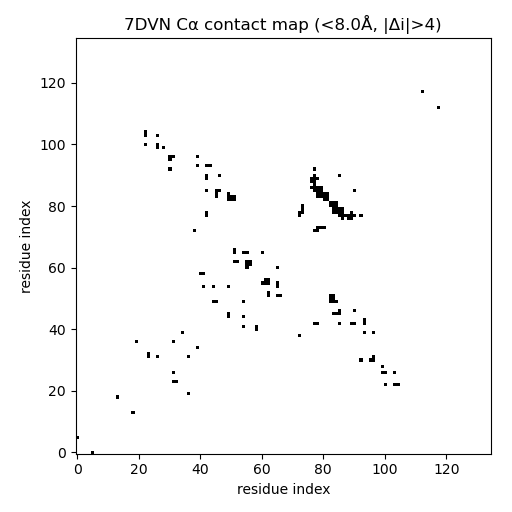VAL A 1 80 ? 10.68300 1.85700 -7.58500 1.000 22.01000 80 VAL A N 1
ATOM 636 C CA . VAL A 1 80 ? 9.47700 2.69900 -7.41900 1.000 20.74000 80 VAL A CA 1
ATOM 637 C C . VAL A 1 80 ? 8.30300 1.91800 -6.84500 1.000 19.47000 80 VAL A C 1
ATOM 638 O O . VAL A 1 80 ? 7.34700 2.58000 -6.40700 1.000 21.46000 80 VAL A O 1
ATOM 642 N N . ILE A 1 81 ? 8.28800 0.60300 -7.02700 1.000 21.11000 81 ILE A N 1
ATOM 643 C CA . ILE A 1 81 ? 7.28300 -0.30100 -6.42300 1.000 21.57000 81 ILE A CA 1
ATOM 644 C C . ILE A 1 81 ? 7.99000 -1.46700 -5.75100 1.000 21.53000 81 ILE A C 1
ATOM 645 O O . ILE A 1 81 ? 9.15700 -1.78200 -6.06500 1.000 23.84000 81 ILE A O 1
ATOM 650 N N . SER A 1 82 ? 7.22900 -2.14700 -4.93100 1.000 24.22000 82 SER A N 1
ATOM 651 C CA . SER A 1 82 ? 7.63800 -3.43400 -4.33300 1.000 29.02000 82 SER A CA 1
ATOM 652 C C . SER A 1 82 ? 6.43000 -4.37600 -4.38700 1.000 26.97000 82 SER A C 1
ATOM 653 O O . SER A 1 82 ? 5.32500 -3.90700 -4.53000 1.000 27.60000 82 SER A O 1
ATOM 656 N N . ILE A 1 83 ? 6.66200 -5.68000 -4.34000 1.000 31.69000 83 ILE A N 1
ATOM 657 C CA . ILE A 1 83 ? 5.54100 -6.65500 -4.32600 1.000 34.63000 83 ILE A CA 1
ATOM 658 C C . ILE A 1 83 ? 5.56300 -7.34800 -2.95900 1.000 42.13000 83 ILE A C 1
ATOM 659 O O . ILE A 1 83 ? 6.63900 -7.77600 -2.57400 1.000 44.33000 83 ILE A O 1
ATOM 664 N N . LYS A 1 84 ? 4.43800 -7.37700 -2.23100 1.000 40.68000 84 LYS A N 1
ATOM 665 C CA . LYS A 1 84 ? 4.38800 -7.78300 -0.79300 1.000 46.15000 84 LYS A CA 1
ATOM 666 C C . LYS A 1 84 ? 3.10800 -8.52000 -0.38700 1.000 52.61000 84 LYS A C 1
ATOM 667 O O . LYS A 1 84 ? 2.03200 -8.14700 -0.81300 1.000 61.05000 84 LYS A O 1
ATOM 673 N N . ILE A 1 93 ? 0.24200 -7.95000 -3.18700 1.000 42.08000 93 ILE A N 1
ATOM 674 C CA . ILE A 1 93 ? -0.15800 -6.6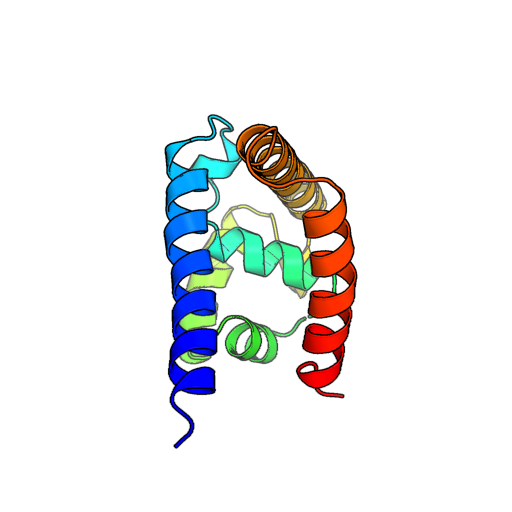6900 -3.82100 1.000 35.80000 93 ILE A CA 1
ATOM 675 C C . ILE A 1 93 ? 1.06900 -5.86300 -4.23700 1.000 34.50000 93 ILE A C 1
ATOM 676 O O . ILE A 1 93 ? 2.18200 -6.19500 -3.84800 1.000 32.59000 93 ILE A O 1
ATOM 681 N N . LEU A 1 94 ? 0.82000 -4.87400 -5.07800 1.000 28.91000 94 LEU A N 1
ATOM 682 C CA . LEU A 1 94 ? 1.87400 -3.92900 -5.49300 1.000 29.07000 94 LEU A CA 1
ATOM 683 C C . LEU A 1 94 ? 1.76600 -2.76000 -4.54200 1.000 26.05000 94 LEU A C 1
ATOM 684 O O . LEU A 1 94 ? 0.67900 -2.39300 -4.22400 1.000 27.45000 94 LEU A O 1
ATOM 689 N N . VAL A 1 95 ? 2.90600 -2.21000 -4.15500 1.000 23.84000 95 VAL A N 1
ATOM 690 C CA . VAL A 1 95 ? 2.91900 -1.04300 -3.23900 1.000 28.75000 95 VAL A CA 1
ATOM 691 C C . VAL A 1 95 ? 3.95900 -0.05000 -3.75800 1.000 25.77000 95 VAL A C 1
ATOM 692 O O . VAL A 1 95 ? 4.98100 -0.48100 -4.18600 1.000 26.30000 95 VAL A O 1
ATOM 696 N N . LEU A 1 96 ? 3.62000 1.22200 -3.66800 1.000 23.32000 96 LEU A N 1
ATOM 697 C CA . LEU A 1 96 ? 4.56700 2.31600 -4.02800 1.000 23.86000 96 LEU A CA 1
ATOM 698 C C . LEU A 1 96 ? 5.63600 2.39900 -2.94000 1.000 23.65000 96 LEU A C 1
ATOM 699 O O . LEU A 1 96 ? 5.30600 2.33500 -1.73400 1.000 24.02000 96 LEU A O 1
ATOM 704 N N . THR A 1 97 ? 6.86600 2.68600 -3.34900 1.000 21.16000 97 THR A N 1
ATOM 705 C CA . THR A 1 97 ? 7.95300 3.10800 -2.43700 1.000 20.85000 97 THR A CA 1
ATOM 706 C C . THR A 1 97 ? 7.87400 4.62600 -2.26000 1.000 22.17000 97 THR A C 1
ATOM 707 O O . THR A 1 97 ? 7.14200 5.34300 -3.01700 1.000 21.98000 97 THR A O 1
ATOM 711 N N . ALA A 1 98 ? 8.64200 5.19800 -1.32400 1.000 22.01000 98 ALA A N 1
ATOM 712 C CA . ALA A 1 98 ? 8.76300 6.66500 -1.22900 1.000 21.00000 98 ALA A CA 1
ATOM 713 C C . ALA A 1 98 ? 9.23000 7.22000 -2.60300 1.000 20.72000 98 ALA A C 1
ATOM 714 O O . ALA A 1 98 ? 8.73600 8.26900 -3.02800 1.000 20.61000 98 ALA A O 1
ATOM 716 N N . LEU A 1 99 ? 10.22300 6.58800 -3.22600 1.000 18.52000 99 LEU A N 1
ATOM 717 C CA . LEU A 1 99 ? 10.70300 7.06700 -4.53900 1.000 18.44000 99 LEU A CA 1
ATOM 718 C C . LEU A 1 99 ? 9.56500 7.03000 -5.54500 1.000 20.03000 99 LEU A C 1
ATOM 719 O O . LEU A 1 99 ? 9.36100 8.00000 -6.26100 1.000 20.53000 99 LEU A O 1
ATOM 724 N N . GLY A 1 100 ? 8.79800 5.95700 -5.55200 1.000 20.38000 100 GLY A N 1
ATOM 725 C CA . GLY A 1 100 ? 7.68800 5.89200 -6.52100 1.000 21.19000 100 GLY A CA 1
ATOM 726 C C . GLY A 1 100 ? 6.70000 7.02200 -6.33000 1.000 21.16000 100 GLY A C 1
ATOM 727 O O . GLY A 1 100 ? 6.21500 7.52900 -7.28300 1.000 21.56000 100 GLY A O 1
ATOM 728 N N . GLU A 1 101 ? 6.42200 7.37500 -5.07100 1.000 19.33000 101 GLU A N 1
ATOM 729 C CA . GLU A 1 101 ? 5.46800 8.47400 -4.75600 1.000 19.15000 101 GLU A CA 1
ATOM 730 C C . GLU A 1 101 ? 6.06600 9.80300 -5.23000 1.000 22.68000 101 GLU A C 1
ATOM 731 O O . GLU A 1 101 ? 5.31500 10.62500 -5.79100 1.000 22.49000 101 GLU A O 1
ATOM 737 N N . THR A 1 102 ? 7.36900 9.99200 -5.00400 1.000 19.59000 102 THR A N 1
ATOM 738 C CA . THR A 1 102 ? 8.08500 11.21900 -5.41000 1.000 18.76000 102 THR A CA 1
ATOM 739 C C . THR A 1 102 ? 8.05000 11.35600 -6.93200 1.000 20.52000 102 THR A C 1
ATOM 740 O O . THR A 1 102 ? 7.81100 12.42100 -7.41600 1.000 21.15000 102 THR A O 1
ATOM 744 N N . VAL A 1 103 ? 8.32800 10.26700 -7.61400 1.000 20.16000 103 VAL A N 1
ATOM 745 C CA . VAL A 1 103 ? 8.30900 10.20600 -9.09200 1.000 19.24000 103 VAL A CA 1
ATOM 746 C C . VAL A 1 103 ? 6.91100 10.56100 -9.59800 1.000 20.79000 103 VAL A C 1
ATOM 747 O O . VAL A 1 103 ? 6.76600 11.42200 -10.50200 1.000 22.14000 103 VAL A O 1
ATOM 751 N N . ILE A 1 104 ? 5.87800 9.91000 -9.10000 1.000 19.16000 104 ILE A N 1
ATOM 752 C CA . ILE A 1 104 ? 4.57400 10.11700 -9.79400 1.000 24.22000 104 ILE A CA 1
ATOM 753 C C . ILE A 1 104 ? 4.04300 11.52300 -9.45600 1.000 22.30000 104 ILE A C 1
ATOM 754 O O . ILE A 1 104 ? 3.54400 12.21100 -10.35300 1.000 22.18000 104 ILE A O 1
ATOM 759 N N . LYS A 1 105 ? 4.34000 12.10200 -8.29800 1.000 20.75000 105 LYS A N 1
ATOM 760 C CA . LYS A 1 105 ? 3.91100 13.47100 -7.98600 1.000 20.94000 105 LYS A CA 1
ATOM 761 C C . LYS A 1 105 ? 4.58100 14.47100 -8.92800 1.000 20.57000 105 LYS A C 1
ATOM 762 O O . LYS A 1 105 ? 3.92400 15.38000 -9.46400 1.000 21.23000 105 LYS A O 1
ATOM 768 N N . GLN A 1 106 ? 5.89900 14.36600 -9.14000 1.000 20.26000 106 GLN A N 1
ATOM 769 C CA . GLN A 1 106 ? 6.59500 15.28200 -10.04400 1.000 20.74000 106 GLN A CA 1
ATOM 770 C C . GLN A 1 106 ? 6.18900 15.03200 -11.49300 1.000 19.69000 106 GLN A C 1
ATOM 771 O O . GLN A 1 106 ? 6.03600 16.00800 -12.22400 1.000 21.15000 106 GLN A O 1
ATOM 777 N N . SER A 1 107 ? 6.06100 13.77600 -11.90400 1.000 19.36000 107 SER A N 1
ATOM 778 C CA . SER A 1 107 ? 5.63900 13.43800 -13.29500 1.000 19.13000 107 SER A CA 1
ATOM 779 C C . SER A 1 107 ? 4.27800 14.09800 -13.54600 1.000 19.01000 107 SER A C 1
ATOM 780 O O . SER A 1 107 ? 4.10800 14.73800 -14.61800 1.000 19.65000 107 SER A O 1
ATOM 783 N N . ASP A 1 108 ? 3.38000 13.95300 -12.60300 1.000 20.16000 108 ASP A N 1
ATOM 784 C CA . ASP A 1 108 ? 2.03300 14.57200 -12.74000 1.000 20.92000 108 ASP A CA 1
ATOM 785 C C . ASP A 1 108 ? 2.16900 16.08300 -12.74900 1.000 20.70000 108 ASP A C 1
ATOM 786 O O . ASP A 1 108 ? 1.43700 16.79100 -13.52000 1.000 20.92000 108 ASP A O 1
ATOM 791 N N . ALA A 1 109 ? 3.01200 16.66800 -11.92700 1.000 21.08000 109 ALA A N 1
ATOM 792 C CA . ALA A 1 109 ? 3.09600 18.13900 -11.89700 1.000 22.40000 109 ALA A CA 1
ATOM 793 C C . ALA A 1 109 ? 3.54300 18.65000 -13.24900 1.000 19.52000 109 ALA A C 1
ATOM 794 O O . ALA A 1 109 ? 3.00700 19.67600 -13.70300 1.000 23.99000 109 ALA A O 1
ATOM 796 N N . VAL A 1 110 ? 4.53500 18.00900 -13.86800 1.000 20.24000 110 VAL A N 1
ATOM 797 C CA . VAL A 1 110 ? 5.09600 18.35400 -15.19900 1.000 20.81000 110 VAL A CA 1
ATOM 798 C C . VAL A 1 110 ? 3.94400 18.28800 -16.20500 1.000 20.46000 110 VAL A C 1
ATOM 799 O O . VAL A 1 110 ? 3.73900 19.21500 -16.98900 1.000 21.60000 110 VAL A O 1
ATOM 803 N N . LEU A 1 111 ? 3.19600 17.20500 -16.15400 1.000 19.57000 111 LEU A N 1
ATOM 804 C CA . LEU A 1 111 ? 2.07600 16.99400 -17.09700 1.000 17.74000 111 LEU A CA 1
ATOM 805 C C . LEU A 1 111 ? 1.03200 18.10700 -16.92900 1.000 18.91000 111 LEU A C 1
ATOM 806 O O . LEU A 1 111 ? 0.55800 18.68100 -17.97000 1.000 19.72000 111 LEU A O 1
ATOM 811 N N . HIS A 1 112 ? 0.60800 18.34200 -15.71300 1.000 18.57000 112 HIS A N 1
ATOM 812 C CA . HIS A 1 112 ? -0.52700 19.29300 -15.45800 1.000 19.58000 112 HIS A CA 1
ATOM 813 C C . HIS A 1 112 ? -0.06300 20.70300 -15.84400 1.000 18.97000 112 HIS A C 1
ATOM 814 O O . HIS A 1 112 ? -0.87300 21.49300 -16.39400 1.000 20.82000 112 HIS A O 1
ATOM 821 N N . GLU A 1 113 ? 1.15800 21.06000 -15.47700 1.000 19.54000 113 GLU A N 1
ATOM 822 C CA . GLU A 1 113 ? 1.66400 22.41800 -15.83200 1.000 21.91000 113 GLU A CA 1
ATOM 823 C C . GLU A 1 113 ? 1.66200 22.56500 -17.34300 1.000 21.50000 113 GLU A C 1
ATOM 824 O O . GLU A 1 113 ? 1.20700 23.60000 -17.88100 1.000 22.97000 113 GLU A O 1
ATOM 830 N N . TYR A 1 114 ? 2.16400 21.56400 -18.06600 1.000 19.39000 114 TYR A N 1
ATOM 831 C CA . TYR A 1 114 ? 2.25000 21.58700 -19.54000 1.000 20.26000 114 TYR A CA 1
ATOM 832 C C . TYR A 1 114 ? 0.85900 21.67900 -20.17800 1.000 20.35000 114 TYR A C 1
ATOM 833 O O . TYR A 1 114 ? 0.56500 22.53300 -21.02700 1.000 20.98000 114 TYR A O 1
ATOM 842 N N . ILE A 1 115 ? -0.05000 20.81300 -19.78100 1.000 19.33000 115 ILE A N 1
ATOM 843 C CA . ILE A 1 115 ? -1.41700 20.88400 -20.36600 1.000 18.60000 115 ILE A CA 1
ATOM 844 C C . ILE A 1 115 ? -2.06900 22.23100 -20.05100 1.000 18.47000 115 ILE A C 1
ATOM 845 O O . ILE A 1 115 ? -2.73200 22.80600 -20.92700 1.000 20.41000 115 ILE A O 1
ATOM 850 N N . GLY A 1 116 ? -1.89800 22.77000 -18.85100 1.000 20.09000 116 GLY A N 1
ATOM 851 C CA . GLY A 1 116 ? -2.49500 24.07800 -18.53800 1.000 21.47000 116 GLY A CA 1
ATOM 852 C C . GLY A 1 116 ? -1.90200 25.15400 -19.42000 1.000 22.63000 116 GLY A C 1
ATOM 853 O O . GLY A 1 116 ? -2.67100 25.99400 -19.92500 1.000 23.20000 116 GLY A O 1
ATOM 854 N N . LYS A 1 117 ? -0.60500 25.13600 -19.66600 1.000 22.74000 117 LYS A N 1
ATOM 855 C CA . LYS A 1 117 ? -0.03600 26.18700 -20.55400 1.000 23.28000 117 LYS A CA 1
ATOM 856 C C . LYS A 1 117 ? -0.49000 25.96300 -22.00300 1.000 23.30000 117 LYS A C 1
ATOM 857 O O . LYS A 1 117 ? -0.95300 26.93800 -22.67600 1.000 25.57000 117 LYS A O 1
ATOM 863 N N . LEU A 1 118 ? -0.61000 24.73700 -22.51500 1.000 20.64000 118 LEU A N 1
ATOM 864 C CA . LEU A 1 118 ? -1.11200 24.47700 -23.86900 1.000 20.89000 118 LEU A CA 1
ATOM 865 C C . LEU A 1 118 ? -2.55800 24.95800 -24.01000 1.000 23.45000 118 LEU A C 1
ATOM 866 O O . LEU A 1 118 ? -2.88300 25.54200 -25.04500 1.000 22.41000 118 LEU A O 1
ATOM 871 N N . MET A 1 119 ? -3.39100 24.72500 -23.00500 1.000 21.60000 119 MET A N 1
ATOM 872 C CA . MET A 1 119 ? -4.82700 25.03100 -23.11800 1.000 22.17000 119 MET A CA 1
ATOM 873 C C . MET A 1 119 ? -5.11300 26.52100 -22.94100 1.000 21.90000 119 MET A C 1
ATOM 874 O O . MET A 1 119 ? -6.19700 26.93900 -23.32300 1.000 22.61000 119 MET A O 1
ATOM 879 N N . THR A 1 120 ? -4.13900 27.28900 -22.46500 1.000 23.32000 120 THR A N 1
ATOM 880 C CA . THR A 1 120 ? -4.30200 28.75600 -22.26400 1.000 24.41000 120 THR A CA 1
ATOM 881 C C . THR A 1 120 ? -4.61800 29.38000 -23.62100 1.000 23.58000 120 THR A C 1
ATOM 882 O O . THR A 1 120 ? -3.92100 29.10700 -24.61900 1.000 25.54000 120 THR A O 1
ATOM 886 N N . ASN A 1 121 ? -5.70500 30.12900 -23.64100 1.000 25.96000 121 ASN A N 1
ATOM 887 C CA . ASN A 1 121 ? -6.17500 30.88100 -24.82700 1.000 26.15000 121 ASN A CA 1
ATOM 888 C C . ASN A 1 121 ? -6.67300 29.91900 -25.92100 1.000 28.59000 121 ASN A C 1
ATOM 889 O O . ASN A 1 121 ? -6.96100 30.37300 -27.01500 1.000 29.19000 121 ASN A O 1
ATOM 894 N N . LYS A 1 122 ? -6.82300 28.61500 -25.66300 1.000 23.07000 122 LYS A N 1
ATOM 895 C CA . LYS A 1 122 ? -7.41400 27.69000 -26.65600 1.000 21.47000 122 LYS A CA 1
ATOM 896 C C . LYS A 1 122 ? -8.76100 27.14600 -26.16500 1.000 22.48000 122 LYS A C 1
ATOM 897 O O . LYS A 1 122 ? -9.58100 26.77600 -27.01900 1.000 24.93000 122 LYS A O 1
ATOM 903 N N . VAL A 1 123 ? -8.95700 26.98700 -24.87200 1.000 22.27000 123 VAL A N 1
ATOM 904 C CA . VAL A 1 123 ? -10.26100 26.54600 -24.30400 1.000 22.55000 123 VAL A CA 1
ATOM 905 C C . VAL A 1 123 ? -10.55000 27.61000 -23.25300 1.000 25.96000 123 VAL A C 1
ATOM 906 O O . VAL A 1 123 ? -9.57400 28.13500 -22.62600 1.000 29.39000 123 VAL A O 1
ATOM 910 N N . ASP A 1 124 ? -11.81700 27.91300 -23.03000 1.000 27.02000 124 ASP A N 1
ATOM 911 C CA . ASP A 1 124 ? -12.12600 28.92000 -21.99400 1.000 28.01000 124 ASP A CA 1
ATOM 912 C C . ASP A 1 124 ? -12.52900 28.25200 -20.68400 1.000 25.61000 124 ASP A C 1
ATOM 913 O O . ASP A 1 124 ? -12.62900 26.99900 -20.57900 1.000 24.53000 124 ASP A O 1
ATOM 918 N N . ASP A 1 125 ? -12.59500 29.06800 -19.66000 1.000 26.70000 125 ASP A N 1
ATOM 919 C CA . ASP A 1 125 ? -12.91200 28.59900 -18.29300 1.000 28.11000 125 ASP A CA 1
ATOM 920 C C . ASP A 1 125 ? -14.21200 27.82000 -18.32400 1.000 25.88000 125 ASP A C 1
ATOM 921 O O . ASP A 1 125 ? -14.32100 26.73800 -17.63800 1.000 26.56000 125 ASP A O 1
ATOM 926 N N . GLN A 1 126 ? -15.22900 28.31500 -19.01500 1.000 26.36000 126 GLN A N 1
ATOM 927 C CA . GLN A 1 126 ? -16.54100 27.65900 -19.11500 1.000 24.95000 126 GLN A CA 1
ATOM 928 C C . GLN A 1 126 ? -16.34500 26.21300 -19.60900 1.000 23.80000 126 GLN A C 1
ATOM 929 O O . GLN A 1 126 ? -16.95700 25.29600 -19.08400 1.000 23.58000 126 GLN A O 1
ATOM 935 N N . GLU A 1 127 ? -15.50700 26.00300 -20.61600 1.000 21.66000 127 GLU A N 1
ATOM 936 C CA . GLU A 1 127 ? -15.31800 24.67200 -21.22600 1.000 21.07000 127 GLU A CA 1
ATOM 937 C C . GLU A 1 127 ? -14.60600 23.75000 -20.21700 1.000 18.96000 127 GLU A C 1
ATOM 938 O O . GLU A 1 127 ? -14.98800 22.55900 -20.12700 1.000 18.90000 127 GLU A O 1
ATOM 944 N N . ILE A 1 128 ? -13.62400 24.26300 -19.51000 1.000 18.73000 128 ILE A N 1
ATOM 945 C CA . ILE A 1 128 ? -12.91300 23.45100 -18.49700 1.000 18.66000 128 ILE A CA 1
ATOM 946 C C . ILE A 1 128 ? -13.88500 23.01500 -17.39900 1.000 19.84000 128 ILE A C 1
ATOM 947 O O . ILE A 1 128 ? -13.96100 21.86100 -17.04300 1.000 18.60000 128 ILE A O 1
ATOM 952 N N . GLU A 1 129 ? -14.66200 23.96400 -16.89000 1.000 20.02000 129 GLU A N 1
ATOM 953 C CA . GLU A 1 129 ? -15.59500 23.65600 -15.78000 1.000 20.37000 129 GLU A CA 1
ATOM 954 C C . GLU A 1 129 ? -16.65400 22.65600 -16.28400 1.000 16.80000 129 GLU A C 1
ATOM 955 O O . GLU A 1 129 ? -17.04800 21.78700 -15.51700 1.000 18.78000 129 GLU A O 1
ATOM 961 N N . GLN A 1 130 ? -17.15000 22.78700 -17.52300 1.000 17.51000 130 GLN A N 1
ATOM 962 C CA . GLN A 1 130 ? -18.12600 21.83400 -18.06100 1.000 18.20000 130 GLN A CA 1
ATOM 963 C C . GLN A 1 130 ? -17.50300 20.45500 -18.15200 1.000 19.08000 130 GLN A C 1
ATOM 964 O O . GLN A 1 130 ? -18.14700 19.44200 -17.80800 1.000 18.34000 130 GLN A O 1
ATOM 970 N N . PHE A 1 131 ? -16.26400 20.39600 -18.63100 1.000 17.45000 131 PHE A N 1
ATOM 971 C CA . PHE A 1 131 ? -15.54900 19.10400 -18.76900 1.000 17.27000 131 PHE A CA 1
ATOM 972 C C . PHE A 1 131 ? -15.48400 18.37100 -17.41300 1.000 16.91000 131 PHE A C 1
ATOM 973 O O . PHE A 1 131 ? -15.69500 17.15900 -17.37900 1.000 17.90000 131 PHE A O 1
ATOM 981 N N . LEU A 1 132 ? -15.24100 19.09500 -16.31300 1.000 17.38000 132 LEU A N 1
ATOM 982 C CA . LEU A 1 132 ? -15.15700 18.47100 -14.97300 1.000 16.87000 132 LEU A CA 1
ATOM 983 C C . LEU A 1 132 ? -16.48800 17.80500 -14.64800 1.000 16.75000 132 LEU A C 1
ATOM 984 O O . LEU A 1 132 ? -16.51000 16.70900 -14.22100 1.000 18.19000 132 LEU A O 1
ATOM 989 N N . VAL A 1 133 ? -17.61300 18.49200 -14.91100 1.000 16.90000 133 VAL A N 1
ATOM 990 C CA . VAL A 1 133 ? -18.91800 17.89000 -14.53100 1.000 17.26000 133 VAL A CA 1
ATOM 991 C C . VAL A 1 133 ? -19.16900 16.69000 -15.43900 1.000 18.84000 133 VAL A C 1
ATOM 992 O O . VAL A 1 133 ? -19.56100 15.61800 -14.93900 1.000 18.88000 133 VAL A O 1
ATOM 996 N N . THR A 1 134 ? -18.97800 16.80900 -16.75500 1.000 18.13000 134 THR A N 1
ATOM 997 C CA . THR A 1 134 ? -19.21300 15.73700 -17.73800 1.000 17.84000 134 THR A CA 1
ATOM 998 C C . THR A 1 134 ? -18.36500 14.50800 -17.34900 1.000 16.88000 134 THR A C 1
ATOM 999 O O . THR A 1 134 ? -18.87000 13.39600 -17.31800 1.000 17.84000 134 THR A O 1
ATOM 1003 N N . PHE A 1 135 ? -17.09100 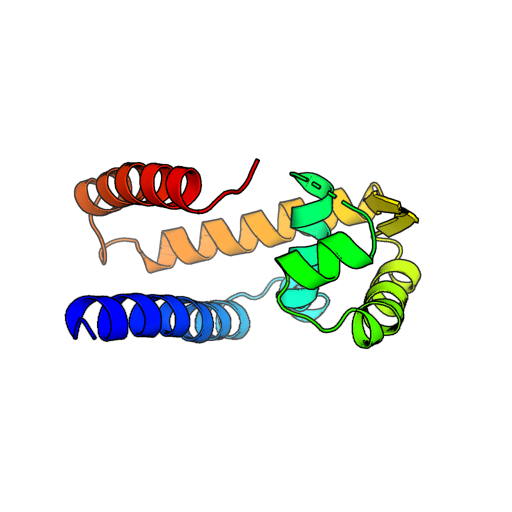14.72600 -17.05300 1.000 17.10000 135 PHE A N 1
ATOM 1004 C CA . PHE A 1 135 ? -16.15700 13.60200 -16.80300 1.000 17.34000 135 PHE A CA 1
ATOM 1005 C C . PHE A 1 135 ? -16.40600 12.95800 -15.43500 1.000 17.57000 135 PHE A C 1
ATOM 1006 O O . PHE A 1 135 ? -16.19300 11.74500 -15.30800 1.000 18.33000 135 PHE A O 1
ATOM 1014 N N . ARG A 1 136 ? -16.79100 13.74700 -14.42400 1.000 17.70000 136 ARG A N 1
ATOM 1015 C CA . ARG A 1 136 ? -17.17800 13.07800 -13.14600 1.000 17.58000 136 ARG A CA 1
ATOM 1016 C C . ARG A 1 136 ? -18.35200 12.14800 -13.42300 1.000 18.96000 136 ARG A C 1
ATOM 1017 O O . ARG A 1 136 ? -18.38900 11.02500 -12.86300 1.000 19.98000 136 ARG A O 1
ATOM 1025 N N . LYS A 1 137 ? -19.32000 12.61800 -14.21400 1.000 18.33000 137 LYS A N 1
ATOM 1026 C CA . LYS A 1 137 ? -20.49800 11.78900 -14.53100 1.000 19.33000 137 LYS A CA 1
ATOM 1027 C C . LYS A 1 137 ? -20.08200 10.53400 -15.28800 1.000 19.67000 137 LYS A C 1
ATOM 1028 O O . LYS A 1 137 ? -20.52600 9.44300 -14.94400 1.000 20.12000 137 LYS A O 1
ATOM 1034 N N . LEU A 1 138 ? -19.21800 10.67900 -16.29500 1.000 17.66000 138 LEU A N 1
ATOM 1035 C CA . LEU A 1 138 ? -18.83800 9.54600 -17.13000 1.000 16.20000 138 LEU A CA 1
ATOM 1036 C C . LEU A 1 138 ? -18.06800 8.55100 -16.26100 1.000 18.49000 138 LEU A C 1
ATOM 1037 O O . LEU A 1 138 ? -18.27700 7.35200 -16.38200 1.000 19.82000 138 LEU A O 1
ATOM 1042 N N . LYS A 1 139 ? -17.15100 9.03200 -15.42000 1.000 18.40000 139 LYS A N 1
ATOM 1043 C CA . LYS A 1 139 ? -16.39000 8.15800 -14.49200 1.000 19.67000 139 LYS A CA 1
ATOM 1044 C C . LYS A 1 139 ? -17.35800 7.33500 -13.64300 1.000 20.17000 139 LYS A C 1
ATOM 1045 O O . LYS A 1 139 ? -17.19800 6.11400 -13.50200 1.000 23.12000 139 LYS A O 1
ATOM 1051 N N . GLU A 1 140 ? -18.37400 7.99200 -13.09000 1.000 19.66000 140 GLU A N 1
ATOM 1052 C CA . GLU A 1 140 ? -19.35800 7.30200 -12.19700 1.000 20.68000 140 GLU A CA 1
ATOM 1053 C C . GLU A 1 140 ? -20.12900 6.24500 -12.98600 1.000 22.07000 140 GLU A C 1
ATOM 1054 O O . GLU A 1 140 ? -20.38800 5.14300 -12.43700 1.000 22.53000 140 GLU A O 1
ATOM 1060 N N . ILE A 1 141 ? -20.46100 6.48100 -14.24300 1.000 20.23000 141 ILE A N 1
ATOM 1061 C CA . ILE A 1 141 ? -21.17000 5.47800 -15.04600 1.000 18.50000 141 ILE A CA 1
ATOM 1062 C C . ILE A 1 141 ? -20.25800 4.28200 -15.24700 1.000 20.24000 141 ILE A C 1
ATOM 1063 O O . ILE A 1 141 ? -20.71200 3.12400 -15.15600 1.000 21.92000 141 ILE A O 1
ATOM 1068 N N . LEU A 1 142 ? -19.00300 4.54600 -15.62000 1.000 19.66000 142 LEU A N 1
ATOM 1069 C CA . LEU A 1 142 ? -18.13100 3.43400 -16.05800 1.000 19.28000 142 LEU A CA 1
ATOM 1070 C C . LEU A 1 142 ? -17.60600 2.63200 -14.87900 1.000 21.20000 142 LEU A C 1
ATOM 1071 O O . LEU A 1 142 ? -17.32700 1.43300 -15.07000 1.000 21.56000 142 LEU A O 1
ATOM 1076 N N . LYS A 1 143 ? -17.32200 3.24700 -13.76200 1.000 19.51000 143 LYS A N 1
ATOM 1077 C CA . LYS A 1 143 ? -16.54300 2.58300 -12.67000 1.000 21.20000 143 LYS A CA 1
ATOM 1078 C C . LYS A 1 143 ? -17.39200 1.48600 -12.02000 1.000 23.01000 143 LYS A C 1
ATOM 1079 O O . LYS A 1 143 ? -18.37200 1.76100 -11.35200 1.000 25.36000 143 LYS A O 1
ATOM 1085 N N . MET A 1 144 ? -16.91600 0.26600 -12.12700 1.000 23.58000 144 MET A N 1
ATOM 1086 C CA . MET A 1 144 ? -17.64500 -0.87500 -11.53900 1.000 27.50000 144 MET A CA 1
ATOM 1087 C C . MET A 1 144 ? -17.43800 -0.91200 -10.02900 1.000 34.68000 144 MET A C 1
ATOM 1088 O O . MET A 1 144 ? -16.40700 -0.48700 -9.57300 1.000 32.82000 144 MET A O 1
ATOM 1093 N N . ASN A 1 145 ? -18.39900 -1.52200 -9.33200 1.000 37.97000 145 ASN A N 1
ATOM 1094 C CA . ASN A 1 145 ? -18.40400 -1.74500 -7.86000 1.000 48.28000 145 ASN A CA 1
ATOM 1095 C C . ASN A 1 145 ? -17.63300 -3.01000 -7.49400 1.000 48.89000 145 ASN A C 1
ATOM 1096 O O . ASN A 1 145 ? -16.55200 -3.24400 -8.03200 1.000 54.47000 145 ASN A O 1
#